Protein AF-A0A7C2XJV3-F1 (afdb_monomer_lite)

Radius of gyration: 21.5 Å; chains: 1; bounding box: 68×27×64 Å

Sequence (149 aa):
MNVFEYFSKIGGGFLGLVSGILIGIAAVSLYLIYQNGIPIYGFILPVVTSALGSFVIFLPKYARISGTISTFISGILIVLTGFLIFFFFSNRILEPLIAMEALASVILSIMTFFSIFFLFLSLGSRSVNHTEKQETRERKIEKPPMDRL

pLDDT: mean 79.48, std 17.13, range [41.69, 96.12]

Structure (mmCIF, N/CA/C/O backbone):
data_AF-A0A7C2XJV3-F1
#
_entry.id   AF-A0A7C2XJV3-F1
#
loop_
_atom_site.group_PDB
_atom_site.id
_atom_site.type_symbol
_atom_site.label_atom_id
_atom_site.label_alt_id
_atom_site.label_comp_id
_atom_site.label_asym_id
_atom_site.label_entity_id
_atom_site.label_seq_id
_atom_site.pdbx_PDB_ins_code
_atom_site.Cartn_x
_atom_site.Cartn_y
_atom_site.Cartn_z
_atom_site.occupancy
_atom_site.B_iso_or_equiv
_atom_site.auth_seq_id
_atom_site.auth_comp_id
_atom_site.auth_asym_id
_atom_site.auth_atom_id
_atom_site.pdbx_PDB_model_num
ATOM 1 N N . MET A 1 1 ? -11.144 17.083 16.459 1.00 43.09 1 MET A N 1
ATOM 2 C CA . MET A 1 1 ? -11.986 16.175 15.655 1.00 43.09 1 MET A CA 1
ATOM 3 C C . MET A 1 1 ? -11.101 15.027 15.205 1.00 43.09 1 MET A C 1
ATOM 5 O O . MET A 1 1 ? -10.162 15.263 14.450 1.00 43.09 1 MET A O 1
ATOM 9 N N . ASN A 1 2 ? -11.297 13.833 15.764 1.00 56.00 2 ASN A N 1
ATOM 10 C CA . ASN A 1 2 ? -10.467 12.671 15.437 1.00 56.00 2 ASN A CA 1
ATOM 11 C C . ASN A 1 2 ? -10.774 12.205 14.005 1.00 56.00 2 ASN A C 1
ATOM 13 O O . ASN A 1 2 ? -11.926 12.234 13.583 1.00 56.00 2 ASN A O 1
ATOM 17 N N . VAL A 1 3 ? -9.772 11.725 13.260 1.00 55.69 3 VAL A N 1
ATOM 18 C CA . VAL A 1 3 ? -9.955 11.181 11.893 1.00 55.69 3 VAL A CA 1
ATOM 19 C C . VAL A 1 3 ? -11.064 10.115 11.866 1.00 55.69 3 VAL A C 1
ATOM 21 O O . VAL A 1 3 ? -11.872 10.065 10.944 1.00 55.69 3 VAL A O 1
ATOM 24 N N . PHE A 1 4 ? -11.189 9.342 12.947 1.00 54.91 4 PHE A N 1
ATOM 25 C CA . PHE A 1 4 ? -12.283 8.394 13.153 1.00 54.91 4 PHE A CA 1
ATOM 26 C C . PHE A 1 4 ? -13.687 9.018 13.180 1.00 54.91 4 PHE A C 1
ATOM 28 O O . PHE A 1 4 ? -14.604 8.416 12.634 1.00 54.91 4 PHE A O 1
ATOM 35 N N . GLU A 1 5 ? -13.869 10.202 13.769 1.00 54.19 5 GLU A N 1
ATOM 36 C CA . GLU A 1 5 ? -15.171 10.891 13.843 1.00 54.19 5 GLU A CA 1
ATOM 37 C C . GLU A 1 5 ? -15.580 11.509 12.502 1.00 54.19 5 GLU A C 1
ATOM 39 O O . GLU A 1 5 ? -16.767 11.630 12.205 1.00 54.19 5 GLU A O 1
ATOM 44 N N . TYR A 1 6 ? -14.611 11.911 11.675 1.00 58.78 6 TYR A N 1
ATOM 45 C CA . TYR A 1 6 ? -14.901 12.413 10.332 1.00 58.78 6 TYR A CA 1
ATOM 46 C C . TYR A 1 6 ? -15.350 11.274 9.408 1.00 58.78 6 TYR A 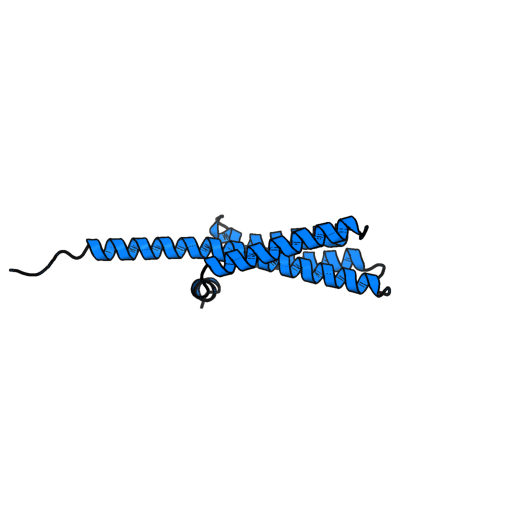C 1
ATOM 48 O O . TYR A 1 6 ? -16.353 11.389 8.705 1.00 58.78 6 TYR A O 1
ATOM 56 N N . PHE A 1 7 ? -14.653 10.137 9.463 1.00 54.47 7 PHE A N 1
ATOM 57 C CA . PHE A 1 7 ? -14.959 8.977 8.628 1.00 54.47 7 PHE A CA 1
ATOM 58 C C . PHE A 1 7 ? -16.131 8.126 9.143 1.00 54.47 7 PHE A C 1
ATOM 60 O O . PHE A 1 7 ? -16.774 7.453 8.337 1.00 54.47 7 PHE A O 1
ATOM 67 N N . SER A 1 8 ? -16.486 8.189 10.434 1.00 53.53 8 SER A N 1
ATOM 68 C CA . SER A 1 8 ? -17.712 7.546 10.938 1.00 53.53 8 SER A CA 1
ATOM 69 C C . SER A 1 8 ? -18.976 8.141 10.305 1.00 53.53 8 SER A C 1
ATOM 71 O O . SER A 1 8 ? -19.918 7.397 10.035 1.00 53.53 8 SER A O 1
ATOM 73 N N . LYS A 1 9 ? -18.968 9.442 9.969 1.00 58.06 9 LYS A N 1
ATOM 74 C CA . LYS A 1 9 ? -20.074 10.129 9.274 1.00 58.06 9 LYS A CA 1
ATOM 75 C C . LYS A 1 9 ? -20.267 9.678 7.824 1.00 58.06 9 LYS A C 1
ATOM 77 O O . LYS A 1 9 ? -21.385 9.718 7.327 1.00 58.06 9 LYS A O 1
ATOM 82 N N . ILE A 1 10 ? -19.198 9.238 7.157 1.00 64.56 10 ILE A N 1
ATOM 83 C CA . ILE A 1 10 ? -19.220 8.763 5.758 1.00 64.56 10 ILE A CA 1
ATOM 84 C C . ILE A 1 10 ? -19.816 7.342 5.662 1.00 64.56 10 ILE A C 1
ATOM 86 O O . ILE A 1 10 ? -20.248 6.906 4.597 1.00 64.56 10 ILE A O 1
ATOM 90 N N . GLY A 1 11 ? -19.914 6.637 6.794 1.00 67.44 11 GLY A N 1
ATOM 91 C CA . GLY A 1 11 ? -20.496 5.306 6.895 1.00 67.44 11 GLY A CA 1
ATOM 92 C C . GLY A 1 11 ? -19.483 4.212 6.560 1.00 67.44 11 GLY A C 1
ATOM 93 O O . GLY A 1 11 ? -18.953 4.130 5.451 1.00 67.44 11 GLY A O 1
ATOM 94 N N . GLY A 1 12 ? -19.251 3.303 7.512 1.00 75.69 12 GLY A N 1
ATOM 95 C CA . GLY A 1 12 ? -18.311 2.192 7.335 1.00 75.69 12 GLY A CA 1
ATOM 96 C C . GLY A 1 12 ? -18.598 1.315 6.107 1.00 75.69 12 GLY A C 1
ATOM 97 O O . GLY A 1 12 ? -17.668 0.764 5.527 1.00 75.69 12 GLY A O 1
ATOM 98 N N . GLY A 1 13 ? -19.855 1.220 5.653 1.00 77.25 13 GLY A N 1
ATOM 99 C CA . GLY A 1 13 ? -20.215 0.484 4.434 1.00 77.25 13 GLY A CA 1
ATOM 100 C C . GLY A 1 13 ? -19.604 1.073 3.157 1.00 77.25 13 GLY A C 1
ATOM 101 O O . GLY A 1 13 ? -19.055 0.326 2.351 1.00 77.25 13 GLY A O 1
ATOM 102 N N . PHE A 1 14 ? -19.626 2.401 3.004 1.00 84.44 14 PHE A N 1
ATOM 103 C CA . PHE A 1 14 ? -19.046 3.078 1.841 1.00 84.44 14 PHE A CA 1
ATOM 104 C C . PHE A 1 14 ? -17.520 2.946 1.821 1.00 84.44 14 PHE A C 1
ATOM 106 O O . PHE A 1 14 ? -16.944 2.583 0.799 1.00 84.44 14 PHE A O 1
ATOM 113 N N . LEU A 1 15 ? -16.865 3.139 2.971 1.00 87.44 15 LEU A N 1
ATOM 114 C CA . LEU A 1 15 ? -15.412 2.965 3.097 1.00 87.44 15 LEU A CA 1
ATOM 115 C C . LEU A 1 15 ? -14.965 1.533 2.780 1.00 87.44 15 LEU A C 1
ATOM 117 O O . LEU A 1 15 ? -13.942 1.341 2.126 1.00 87.44 15 LEU A O 1
ATOM 121 N N . GLY A 1 16 ? -15.751 0.533 3.193 1.00 88.06 16 GLY A N 1
ATOM 122 C CA . GLY A 1 16 ? -15.497 -0.869 2.858 1.00 88.06 16 GLY A CA 1
ATOM 123 C C . GLY A 1 16 ? -15.640 -1.153 1.360 1.00 88.06 16 GLY A C 1
ATOM 124 O O . GLY A 1 16 ? -14.809 -1.856 0.791 1.00 88.06 16 GLY A O 1
ATOM 125 N N . LEU A 1 17 ? -16.643 -0.561 0.703 1.00 90.94 17 LEU A N 1
ATOM 126 C CA . LEU A 1 17 ? -16.834 -0.681 -0.744 1.00 90.94 17 LEU A CA 1
ATOM 127 C C . LEU A 1 17 ? -15.683 -0.033 -1.524 1.00 90.94 17 LEU A C 1
ATOM 129 O O . LEU A 1 17 ? -15.110 -0.673 -2.403 1.00 90.94 17 LEU A O 1
ATOM 133 N N . VAL A 1 18 ? -15.298 1.199 -1.171 1.00 92.44 18 VAL A N 1
ATOM 134 C CA . VAL A 1 18 ? -14.165 1.897 -1.805 1.00 92.44 18 VAL A CA 1
ATOM 135 C C . VAL A 1 18 ? -12.871 1.109 -1.606 1.00 92.44 18 VAL A C 1
ATOM 137 O O . VAL A 1 18 ? -12.128 0.901 -2.561 1.00 92.44 18 VAL A O 1
ATOM 140 N N . SER A 1 19 ? -12.628 0.607 -0.392 1.00 93.75 19 SER A N 1
ATOM 141 C CA . SER A 1 19 ? -11.488 -0.265 -0.100 1.00 93.75 19 SER A CA 1
ATOM 142 C C . SER A 1 19 ? -11.460 -1.505 -1.000 1.00 93.75 19 SER A C 1
ATOM 144 O O . SER A 1 19 ? -10.443 -1.767 -1.643 1.00 93.75 19 SER A O 1
ATOM 146 N N . GLY A 1 20 ? -12.580 -2.228 -1.109 1.00 92.62 20 GLY A N 1
ATOM 147 C CA . GLY A 1 20 ? -12.682 -3.425 -1.945 1.00 92.62 20 GLY A CA 1
ATOM 148 C C . GLY A 1 20 ? -12.409 -3.147 -3.425 1.00 92.62 20 GLY A C 1
ATOM 149 O O . GLY A 1 20 ? -11.671 -3.898 -4.061 1.00 92.62 20 GLY A O 1
ATOM 150 N N . ILE A 1 21 ? -12.930 -2.035 -3.955 1.00 95.00 21 ILE A N 1
ATOM 151 C CA . ILE A 1 21 ? -12.661 -1.606 -5.336 1.00 95.00 21 ILE A CA 1
ATOM 152 C C . ILE A 1 21 ? -11.170 -1.315 -5.530 1.00 95.00 21 ILE A C 1
ATOM 154 O O . ILE A 1 21 ? -10.575 -1.796 -6.492 1.00 95.00 21 ILE A O 1
ATOM 158 N N . LEU A 1 22 ? -10.543 -0.574 -4.612 1.00 95.25 22 LEU A N 1
ATOM 159 C CA . LEU A 1 22 ? -9.119 -0.245 -4.705 1.00 95.25 22 LEU A CA 1
ATOM 160 C C . LEU A 1 22 ? -8.227 -1.495 -4.633 1.00 95.25 22 LEU A C 1
ATOM 162 O O . LEU A 1 22 ? -7.268 -1.592 -5.397 1.00 95.25 22 LEU A O 1
ATOM 166 N N . ILE A 1 23 ? -8.553 -2.461 -3.765 1.00 93.69 23 ILE A N 1
ATOM 167 C CA . ILE A 1 23 ? -7.852 -3.756 -3.698 1.00 93.69 23 ILE A CA 1
ATOM 168 C C . ILE A 1 23 ? -8.008 -4.514 -5.022 1.00 93.69 23 ILE A C 1
ATOM 170 O O . ILE A 1 23 ? -7.023 -5.026 -5.551 1.00 93.69 23 ILE A O 1
ATOM 174 N N . GLY A 1 24 ? -9.222 -4.548 -5.583 1.00 94.25 24 GLY A N 1
ATOM 175 C CA . GLY A 1 24 ? -9.487 -5.175 -6.878 1.00 94.25 24 GLY A CA 1
ATOM 176 C C . GLY A 1 24 ? -8.668 -4.551 -8.009 1.00 94.25 24 GLY A C 1
ATOM 177 O O . GLY A 1 24 ? -8.020 -5.273 -8.765 1.00 94.25 24 GLY A O 1
ATOM 178 N N . ILE A 1 25 ? -8.622 -3.217 -8.086 1.00 94.56 25 ILE A N 1
ATOM 179 C CA . ILE A 1 25 ? -7.825 -2.506 -9.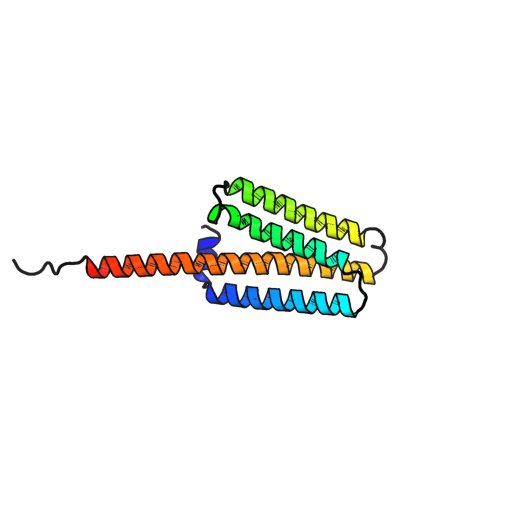097 1.00 94.56 25 ILE A CA 1
ATOM 180 C C . ILE A 1 25 ? -6.333 -2.801 -8.917 1.00 94.56 25 ILE A C 1
ATOM 182 O O . ILE A 1 25 ? -5.656 -3.099 -9.900 1.00 94.56 25 ILE A O 1
ATOM 186 N N . ALA A 1 26 ? -5.814 -2.771 -7.686 1.00 93.12 26 ALA A N 1
ATOM 187 C CA . ALA A 1 26 ? -4.412 -3.083 -7.413 1.00 93.12 26 ALA A CA 1
ATOM 188 C C . ALA A 1 26 ? -4.048 -4.519 -7.837 1.00 93.12 26 ALA A C 1
ATOM 190 O O . ALA A 1 26 ? -3.032 -4.723 -8.502 1.00 93.12 26 ALA A O 1
ATOM 191 N N . ALA A 1 27 ? -4.901 -5.501 -7.526 1.00 92.81 27 ALA A N 1
ATOM 192 C CA . ALA A 1 27 ? -4.692 -6.899 -7.901 1.00 92.81 27 ALA A CA 1
ATOM 193 C C . ALA A 1 27 ? -4.701 -7.104 -9.425 1.00 92.81 27 ALA A C 1
ATOM 195 O O . ALA A 1 27 ? -3.793 -7.738 -9.965 1.00 92.81 27 ALA A O 1
ATOM 196 N N . VAL A 1 28 ? -5.683 -6.528 -10.129 1.00 94.62 28 VAL A N 1
ATOM 197 C CA . VAL A 1 28 ? -5.758 -6.595 -11.600 1.00 94.62 28 VAL A CA 1
ATOM 198 C C . VAL A 1 28 ? -4.557 -5.895 -12.239 1.00 94.62 28 VAL A C 1
ATOM 200 O O . VAL A 1 28 ? -3.975 -6.415 -13.187 1.00 94.62 28 VAL A O 1
ATOM 203 N N . SER A 1 29 ? -4.131 -4.755 -11.695 1.00 92.94 29 SER A N 1
ATOM 204 C CA . SER A 1 29 ? -2.976 -4.011 -12.210 1.00 92.94 29 SER A CA 1
ATOM 205 C C . SER A 1 29 ? -1.680 -4.809 -12.064 1.00 92.94 29 SER A C 1
ATOM 207 O O . SER A 1 29 ? -0.920 -4.916 -13.022 1.00 92.94 29 SER A O 1
ATOM 209 N N . LEU A 1 30 ? -1.447 -5.434 -10.903 1.00 92.12 30 LEU A N 1
ATOM 210 C CA . LEU A 1 30 ? -0.295 -6.319 -10.692 1.00 92.12 30 LEU A CA 1
ATOM 211 C C . LEU A 1 30 ? -0.309 -7.522 -11.641 1.00 92.12 30 LEU A C 1
ATOM 213 O O . LEU A 1 30 ? 0.739 -7.897 -12.165 1.00 92.12 30 LEU A O 1
ATOM 217 N N . TYR A 1 31 ? -1.485 -8.100 -11.898 1.00 92.75 31 TYR A N 1
ATOM 218 C CA . TYR A 1 31 ? -1.633 -9.185 -12.866 1.00 92.75 31 TYR A CA 1
ATOM 219 C C . TYR A 1 31 ? -1.265 -8.742 -14.290 1.00 92.75 31 TYR A C 1
ATOM 221 O O . TYR A 1 31 ? -0.516 -9.439 -14.974 1.00 92.75 31 TYR A O 1
ATOM 229 N N . LEU A 1 32 ? -1.719 -7.562 -14.723 1.00 91.81 32 LEU A N 1
ATOM 230 C CA . LEU A 1 32 ? -1.367 -7.013 -16.036 1.00 91.81 32 LEU A CA 1
ATOM 231 C C . LEU A 1 32 ? 0.131 -6.697 -16.145 1.00 91.81 32 LEU A C 1
ATOM 233 O O . LEU A 1 32 ? 0.738 -6.981 -17.174 1.00 91.81 32 LEU A O 1
ATOM 237 N N . ILE A 1 33 ? 0.745 -6.151 -15.094 1.00 89.94 33 ILE A N 1
ATOM 238 C CA . ILE A 1 33 ? 2.196 -5.896 -15.038 1.00 89.94 33 ILE A CA 1
ATOM 239 C C . ILE A 1 33 ? 2.969 -7.207 -15.215 1.00 89.94 33 ILE A C 1
ATOM 241 O O . ILE A 1 33 ? 3.884 -7.276 -16.036 1.00 89.94 33 ILE A O 1
ATOM 245 N N . TYR A 1 34 ? 2.556 -8.260 -14.502 1.00 89.19 34 TYR A N 1
ATOM 246 C CA . TYR A 1 34 ? 3.143 -9.593 -14.630 1.00 89.19 34 TYR A CA 1
ATOM 247 C C . TYR A 1 34 ? 3.016 -10.147 -16.055 1.00 89.19 34 TYR A C 1
ATOM 249 O O . TYR A 1 34 ? 3.998 -10.614 -16.629 1.00 89.19 34 TYR A O 1
ATOM 257 N N . GLN A 1 35 ? 1.818 -10.066 -16.641 1.00 91.88 35 GLN A N 1
ATOM 258 C CA . GLN A 1 35 ? 1.542 -10.599 -17.976 1.00 91.88 35 GLN A CA 1
ATOM 259 C C . GLN A 1 35 ? 2.347 -9.884 -19.074 1.00 91.88 35 GLN A C 1
ATOM 261 O O . GLN A 1 35 ? 2.769 -10.523 -20.034 1.00 91.88 35 GLN A O 1
ATOM 266 N N . ASN A 1 36 ? 2.583 -8.577 -18.931 1.00 87.56 36 ASN A N 1
ATOM 267 C CA . ASN A 1 36 ? 3.326 -7.772 -19.907 1.00 87.56 36 ASN A CA 1
ATOM 268 C C . ASN A 1 36 ? 4.857 -7.866 -19.753 1.00 87.56 36 ASN A C 1
ATOM 270 O O . ASN A 1 36 ? 5.583 -7.142 -20.430 1.00 87.56 36 ASN A O 1
ATOM 274 N N . GLY A 1 37 ? 5.367 -8.736 -18.872 1.00 80.75 37 GLY A N 1
ATO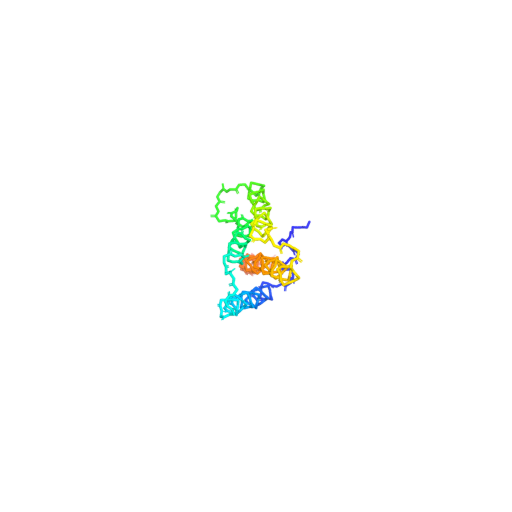M 275 C CA . GLY A 1 37 ? 6.809 -8.936 -18.685 1.00 80.75 37 GLY A CA 1
ATOM 276 C C . GLY A 1 37 ? 7.528 -7.760 -18.014 1.00 80.75 37 GLY A C 1
ATOM 277 O O . GLY A 1 37 ? 8.757 -7.700 -18.041 1.00 80.75 37 GLY A O 1
ATOM 278 N N . ILE A 1 38 ? 6.781 -6.837 -17.401 1.00 83.81 38 ILE A N 1
ATOM 279 C CA . ILE A 1 38 ? 7.346 -5.710 -16.656 1.00 83.81 38 ILE A CA 1
ATOM 280 C C . ILE A 1 38 ? 7.935 -6.248 -15.335 1.00 83.81 38 ILE A C 1
ATOM 282 O O . ILE A 1 38 ? 7.300 -7.085 -14.682 1.00 83.81 38 ILE A O 1
ATOM 286 N N . PRO A 1 39 ? 9.126 -5.794 -14.892 1.00 82.81 39 PRO A N 1
ATOM 287 C CA . PRO A 1 39 ? 9.761 -6.271 -13.663 1.00 82.81 39 PRO A CA 1
ATOM 288 C C . PRO A 1 39 ? 8.889 -6.073 -12.410 1.00 82.81 39 PRO A C 1
ATOM 290 O O . PRO A 1 39 ? 8.871 -5.013 -11.786 1.00 82.81 39 PRO A O 1
ATOM 293 N N . ILE A 1 40 ? 8.198 -7.135 -11.987 1.00 85.38 40 ILE A N 1
ATOM 294 C CA . ILE A 1 40 ? 7.172 -7.067 -10.933 1.00 85.38 40 ILE A CA 1
ATOM 295 C C . ILE A 1 40 ? 7.713 -6.645 -9.557 1.00 85.38 40 ILE A C 1
ATOM 297 O O . ILE A 1 40 ? 6.984 -6.083 -8.740 1.00 85.38 40 ILE A O 1
ATOM 301 N N . TYR A 1 41 ? 9.004 -6.870 -9.296 1.00 83.06 41 TYR A N 1
ATOM 302 C CA . TYR A 1 41 ? 9.655 -6.504 -8.035 1.00 83.06 41 TYR A CA 1
ATOM 303 C C . TYR A 1 41 ? 9.640 -4.992 -7.770 1.00 83.06 41 TYR A C 1
ATOM 305 O O . TYR A 1 41 ? 9.507 -4.592 -6.613 1.00 83.06 41 TYR A O 1
ATOM 313 N N . GLY A 1 42 ? 9.670 -4.165 -8.826 1.00 85.12 42 GLY A N 1
ATOM 314 C CA . GLY A 1 42 ? 9.531 -2.706 -8.727 1.00 85.12 42 GLY A CA 1
ATOM 315 C C . GLY A 1 42 ? 8.134 -2.235 -8.302 1.00 85.12 42 GLY A C 1
ATOM 316 O O . GLY A 1 42 ? 7.946 -1.054 -8.018 1.00 85.12 42 GLY A O 1
ATOM 317 N N . PHE A 1 43 ? 7.161 -3.150 -8.225 1.00 90.50 43 PHE A N 1
ATOM 318 C CA . PHE A 1 43 ? 5.773 -2.879 -7.845 1.00 90.50 43 PHE A CA 1
ATOM 319 C C . PHE A 1 43 ? 5.381 -3.610 -6.562 1.00 90.50 43 PHE A C 1
ATOM 321 O O . PHE A 1 43 ? 4.840 -2.994 -5.649 1.00 90.50 43 PHE A O 1
ATOM 328 N N . ILE A 1 44 ? 5.691 -4.906 -6.448 1.00 91.50 44 ILE A N 1
ATOM 329 C CA . ILE A 1 44 ? 5.299 -5.718 -5.288 1.00 91.50 44 ILE A CA 1
ATOM 330 C C . ILE A 1 44 ? 5.910 -5.186 -3.994 1.00 91.50 44 ILE A C 1
ATOM 332 O O . ILE A 1 44 ? 5.188 -5.053 -3.007 1.00 91.50 44 ILE A O 1
ATOM 336 N N . LEU A 1 45 ? 7.213 -4.882 -3.976 1.00 92.25 45 LEU A N 1
ATOM 337 C CA . LEU A 1 45 ? 7.862 -4.422 -2.747 1.00 92.25 45 LEU A CA 1
ATOM 338 C C . LEU A 1 45 ? 7.241 -3.106 -2.249 1.00 92.25 45 LEU A C 1
ATOM 340 O O . LEU A 1 45 ? 6.791 -3.094 -1.103 1.00 92.25 45 LEU A O 1
ATOM 344 N N . PRO A 1 46 ? 7.128 -2.052 -3.084 1.00 93.88 46 PRO A N 1
ATOM 345 C CA . PRO A 1 46 ? 6.446 -0.817 -2.700 1.00 93.88 46 PRO A CA 1
ATOM 346 C C . PRO A 1 46 ? 4.995 -1.018 -2.244 1.00 93.88 46 PRO A C 1
ATOM 348 O O . PRO A 1 46 ? 4.580 -0.461 -1.229 1.00 93.88 46 PRO A O 1
ATOM 351 N N . VAL A 1 47 ? 4.230 -1.862 -2.941 1.00 94.75 47 VAL A N 1
ATOM 352 C CA . VAL A 1 47 ? 2.836 -2.177 -2.587 1.00 94.75 47 VAL A CA 1
ATOM 353 C C . VAL A 1 47 ? 2.746 -2.816 -1.201 1.00 94.75 47 VAL A C 1
ATOM 355 O O . VAL A 1 47 ? 1.944 -2.383 -0.371 1.00 94.75 47 VAL A O 1
ATOM 358 N N . VAL A 1 48 ? 3.586 -3.814 -0.919 1.00 94.56 48 VAL A N 1
ATOM 359 C CA . VAL A 1 48 ? 3.588 -4.525 0.366 1.00 94.56 48 VAL A CA 1
ATOM 360 C C . VAL A 1 48 ? 4.044 -3.608 1.498 1.00 94.56 48 VAL A C 1
ATOM 362 O O . VAL A 1 48 ? 3.392 -3.568 2.544 1.00 94.56 48 VAL A O 1
ATOM 365 N N . THR A 1 49 ? 5.114 -2.829 1.310 1.00 95.62 49 THR A N 1
ATOM 366 C CA . THR A 1 49 ? 5.569 -1.888 2.345 1.00 95.62 49 THR A CA 1
ATOM 367 C C . THR A 1 49 ? 4.540 -0.800 2.619 1.00 95.62 49 THR A C 1
ATOM 369 O O . THR A 1 49 ? 4.344 -0.429 3.776 1.00 95.62 49 THR A O 1
ATOM 372 N N . SER A 1 50 ? 3.822 -0.344 1.592 1.00 95.75 50 SER A N 1
ATOM 373 C CA . SER A 1 50 ? 2.746 0.633 1.745 1.00 95.75 50 SER A CA 1
ATOM 374 C C . SER A 1 50 ? 1.535 0.056 2.489 1.00 95.75 50 SER A C 1
ATOM 376 O O . SER A 1 50 ? 1.005 0.687 3.409 1.00 95.75 50 SER A O 1
ATOM 378 N N . ALA A 1 51 ? 1.144 -1.183 2.173 1.00 94.62 51 ALA A N 1
ATOM 379 C CA . ALA A 1 51 ? 0.094 -1.906 2.894 1.00 94.62 51 ALA A CA 1
ATOM 380 C C . ALA A 1 51 ? 0.437 -2.075 4.383 1.00 94.62 51 ALA A C 1
ATOM 382 O O . ALA A 1 51 ? -0.400 -1.809 5.249 1.00 94.62 51 ALA A O 1
ATOM 383 N N . LEU A 1 52 ? 1.682 -2.457 4.687 1.00 95.12 52 LEU A N 1
ATOM 384 C CA . LEU A 1 52 ? 2.181 -2.556 6.060 1.00 95.12 52 LEU A CA 1
ATOM 385 C C . LEU A 1 52 ? 2.187 -1.191 6.753 1.00 95.12 52 LEU A C 1
ATOM 387 O O . LEU A 1 52 ? 1.739 -1.087 7.893 1.00 95.12 52 LEU A O 1
ATOM 391 N N . GLY A 1 53 ? 2.631 -0.140 6.060 1.00 93.50 53 GLY A N 1
ATOM 392 C CA . GLY A 1 53 ? 2.606 1.231 6.568 1.00 93.50 53 GLY A CA 1
ATOM 393 C C . GLY A 1 53 ? 1.203 1.664 6.986 1.00 93.50 53 GLY A C 1
ATOM 394 O O . GLY A 1 53 ? 1.033 2.260 8.048 1.00 93.50 53 GLY A O 1
ATOM 395 N N . SER A 1 54 ? 0.189 1.297 6.207 1.00 93.06 54 SER A N 1
ATOM 396 C CA . SER A 1 54 ? -1.215 1.549 6.534 1.00 93.06 54 SER A CA 1
ATOM 397 C C . SER A 1 54 ? -1.709 0.703 7.712 1.00 93.06 54 SER A C 1
ATOM 399 O O . SER A 1 54 ? -2.284 1.235 8.662 1.00 93.06 54 SER A O 1
ATOM 401 N N . PHE A 1 55 ? -1.424 -0.603 7.709 1.00 91.75 55 PHE A N 1
ATOM 402 C CA . PHE A 1 55 ? -1.794 -1.519 8.793 1.00 91.75 55 PHE A CA 1
ATOM 403 C C . PHE A 1 55 ? -1.235 -1.074 10.149 1.00 91.75 55 PHE A C 1
ATOM 405 O O . PHE A 1 55 ? -1.944 -1.079 11.159 1.00 91.75 55 PHE A O 1
ATOM 412 N N . VAL A 1 56 ? 0.028 -0.643 10.165 1.00 92.94 56 VAL A N 1
ATOM 413 C CA . VAL A 1 56 ? 0.737 -0.252 11.383 1.00 92.94 56 VAL A CA 1
ATOM 414 C C . VAL A 1 56 ? 0.021 0.880 12.117 1.00 92.94 56 VAL A C 1
ATOM 416 O O . VAL A 1 56 ? 0.019 0.861 13.345 1.00 92.94 56 VAL A O 1
ATOM 419 N N . ILE A 1 57 ? -0.657 1.797 11.415 1.00 89.88 57 ILE A N 1
ATOM 420 C CA . ILE A 1 57 ? -1.446 2.891 12.020 1.00 89.88 57 ILE A CA 1
ATOM 421 C C . ILE A 1 57 ? -2.546 2.357 12.950 1.00 89.88 57 ILE A C 1
ATOM 423 O O . ILE A 1 57 ? -2.915 3.008 13.928 1.00 89.88 57 ILE A O 1
ATOM 427 N N . PHE A 1 58 ? -3.070 1.162 12.676 1.00 86.88 58 PHE A N 1
ATOM 428 C CA . PHE A 1 58 ? -4.157 0.565 13.451 1.00 86.88 58 PHE A CA 1
ATOM 429 C C . PHE A 1 58 ? -3.676 -0.420 14.521 1.00 86.88 58 PHE A C 1
ATOM 431 O O . PHE A 1 58 ? -4.492 -0.841 15.340 1.00 86.88 58 PHE A O 1
ATOM 438 N N . LEU A 1 59 ? -2.374 -0.731 14.599 1.00 85.06 59 LEU A N 1
ATOM 439 C CA . LEU A 1 59 ? -1.802 -1.568 15.666 1.00 85.06 59 LEU A CA 1
ATOM 440 C C . LEU A 1 59 ? -2.221 -1.159 17.090 1.00 85.06 59 LEU A C 1
ATOM 442 O O . LEU A 1 59 ? -2.539 -2.065 17.854 1.00 85.06 59 LEU A O 1
ATOM 446 N N . PRO A 1 60 ? -2.303 0.134 17.471 1.00 84.06 60 PRO A N 1
ATOM 447 C CA . PRO A 1 60 ? -2.725 0.546 18.815 1.00 84.06 60 PRO A CA 1
ATOM 448 C C . PRO A 1 60 ? -4.126 0.062 19.206 1.00 84.06 60 PRO A C 1
ATOM 450 O O . PRO A 1 60 ? -4.454 0.008 20.387 1.00 84.06 60 PRO A O 1
ATOM 453 N N . LYS A 1 61 ? -4.974 -0.281 18.227 1.00 77.44 61 LYS A N 1
ATOM 454 C CA . LYS A 1 61 ? -6.307 -0.846 18.481 1.00 77.44 61 LYS A CA 1
ATOM 455 C C . LYS A 1 61 ? -6.281 -2.334 18.810 1.00 77.44 61 LYS A C 1
ATOM 457 O O . LYS A 1 61 ? -7.218 -2.824 19.430 1.00 77.44 61 LYS A O 1
ATOM 462 N N . TYR A 1 62 ? -5.253 -3.043 18.357 1.00 76.88 62 TYR A N 1
ATOM 463 C CA . TYR A 1 62 ? -5.153 -4.502 18.439 1.00 76.88 62 TYR A CA 1
ATOM 464 C C . TYR A 1 62 ? -4.033 -4.968 19.379 1.00 76.88 62 TYR A C 1
ATOM 466 O O . TYR A 1 62 ? -4.044 -6.107 19.836 1.00 76.88 62 TYR A O 1
ATOM 474 N N . ALA A 1 63 ? -3.079 -4.092 19.692 1.00 78.56 63 ALA A N 1
ATOM 475 C CA . ALA A 1 63 ? -1.933 -4.345 20.551 1.00 78.56 63 ALA A CA 1
ATOM 476 C C . ALA A 1 63 ? -1.736 -3.185 21.540 1.00 78.56 63 ALA A C 1
ATOM 478 O O . ALA A 1 63 ? -2.134 -2.052 21.276 1.00 78.56 63 ALA A O 1
ATOM 479 N N . ARG A 1 64 ? -1.065 -3.443 22.671 1.00 80.94 64 ARG A N 1
ATOM 480 C CA . ARG A 1 64 ? -0.713 -2.423 23.684 1.00 80.94 64 ARG A CA 1
ATOM 481 C C . ARG A 1 64 ? 0.470 -1.551 23.236 1.00 80.94 64 ARG A C 1
ATOM 483 O O . ARG A 1 64 ? 1.462 -1.426 23.946 1.00 80.94 64 AR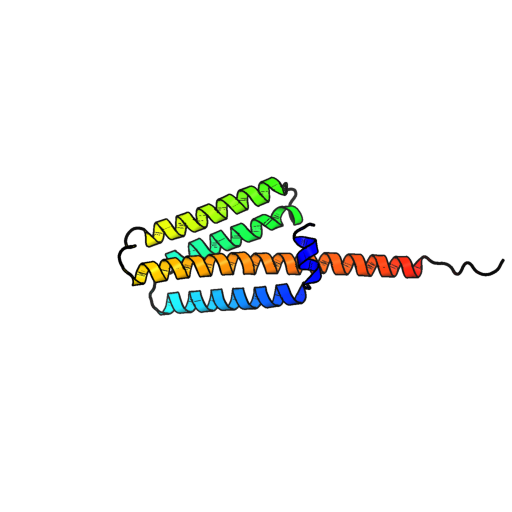G A O 1
ATOM 490 N N . ILE A 1 65 ? 0.387 -0.991 22.034 1.00 82.62 65 ILE A N 1
ATOM 491 C CA . ILE A 1 65 ? 1.401 -0.104 21.456 1.00 82.62 65 ILE A CA 1
ATOM 492 C C . ILE A 1 65 ? 0.867 1.327 21.515 1.00 82.62 65 ILE A C 1
ATOM 494 O O . ILE A 1 65 ? -0.302 1.572 21.222 1.00 82.62 65 ILE A O 1
ATOM 498 N N . SER A 1 66 ? 1.719 2.284 21.887 1.00 86.56 66 SER A N 1
ATOM 499 C CA . SER A 1 66 ? 1.348 3.702 21.884 1.00 86.56 66 SER A CA 1
ATOM 500 C C . SER A 1 66 ? 0.992 4.180 20.472 1.00 86.56 66 SER A C 1
ATOM 502 O O . SER A 1 66 ? 1.705 3.880 19.509 1.00 86.56 66 SER A O 1
ATOM 504 N N . GLY A 1 67 ? -0.076 4.978 20.360 1.00 83.81 67 GLY A N 1
ATOM 505 C CA . GLY A 1 67 ? -0.521 5.574 19.097 1.00 83.81 67 GLY A CA 1
ATOM 506 C C . GLY A 1 67 ? 0.583 6.335 18.367 1.00 83.81 67 GLY A C 1
ATOM 507 O O . GLY A 1 67 ? 0.748 6.171 17.163 1.00 83.81 67 GLY A O 1
ATOM 508 N N . THR A 1 68 ? 1.398 7.084 19.111 1.00 87.69 68 THR A N 1
ATOM 509 C CA . THR A 1 68 ? 2.517 7.868 18.568 1.00 87.69 68 THR A CA 1
ATOM 510 C C . THR A 1 68 ? 3.621 6.993 17.974 1.00 87.69 68 THR A C 1
ATOM 512 O O . THR A 1 68 ? 4.201 7.335 16.949 1.00 87.69 68 THR A O 1
ATOM 515 N N . ILE A 1 69 ? 3.918 5.847 18.597 1.00 88.25 69 ILE A N 1
ATOM 516 C CA . ILE A 1 69 ? 4.948 4.918 18.103 1.00 88.25 69 ILE A CA 1
ATOM 517 C C . ILE A 1 69 ? 4.475 4.272 16.799 1.00 88.25 69 ILE A C 1
ATOM 519 O O . ILE A 1 69 ? 5.226 4.178 15.833 1.00 88.25 69 ILE A O 1
ATOM 523 N N . SER A 1 70 ? 3.208 3.865 16.759 1.00 88.88 70 SER A N 1
ATOM 524 C CA . SER A 1 70 ? 2.582 3.295 15.569 1.00 88.88 70 SER A CA 1
ATOM 525 C C . SER A 1 70 ? 2.586 4.276 14.388 1.00 88.88 70 SER A C 1
ATOM 527 O O . SER A 1 70 ? 3.044 3.919 13.302 1.00 88.88 70 SER A O 1
ATOM 529 N N . THR A 1 71 ? 2.166 5.529 14.582 1.00 89.81 71 THR A N 1
ATOM 530 C CA . THR A 1 71 ? 2.188 6.529 13.501 1.00 89.81 71 THR A CA 1
ATOM 531 C C . THR A 1 71 ? 3.606 6.863 13.046 1.00 89.81 71 THR A C 1
ATOM 533 O O . THR A 1 71 ? 3.832 7.023 11.848 1.00 89.81 71 THR A O 1
ATOM 536 N N . PHE A 1 72 ? 4.577 6.893 13.963 1.00 92.06 72 PHE A N 1
ATOM 537 C CA . PHE A 1 72 ? 5.986 7.078 13.619 1.00 92.06 72 PHE A CA 1
ATOM 538 C C . PHE A 1 72 ? 6.533 5.936 12.745 1.00 92.06 72 PHE A C 1
ATOM 540 O O . PHE A 1 72 ? 7.118 6.197 11.694 1.00 92.06 72 PHE A O 1
ATOM 547 N N . ILE A 1 73 ? 6.291 4.673 13.120 1.00 92.88 73 ILE A N 1
ATOM 548 C CA . ILE A 1 73 ? 6.721 3.504 12.329 1.00 92.88 73 ILE A CA 1
ATOM 549 C C . ILE A 1 73 ? 6.028 3.486 10.960 1.00 92.88 73 ILE A C 1
ATOM 551 O O . ILE A 1 73 ? 6.669 3.195 9.951 1.00 92.88 73 ILE A O 1
ATOM 555 N N . SER A 1 74 ? 4.742 3.841 10.898 1.00 92.56 74 SER A N 1
ATOM 556 C CA . SER A 1 74 ? 4.033 4.003 9.623 1.00 92.56 74 SER A CA 1
ATOM 557 C C . SER A 1 74 ? 4.705 5.054 8.732 1.00 92.56 74 SER A C 1
ATOM 559 O O . SER A 1 74 ? 4.955 4.786 7.557 1.00 92.56 74 SER A O 1
ATOM 561 N N . GLY A 1 75 ? 5.096 6.202 9.297 1.00 91.88 75 GLY A N 1
ATOM 562 C CA . GLY A 1 75 ? 5.865 7.227 8.587 1.00 91.88 75 GLY A CA 1
ATOM 563 C C . GLY A 1 75 ? 7.180 6.693 8.012 1.00 91.88 75 GLY A C 1
ATOM 564 O O . GLY A 1 75 ? 7.470 6.922 6.838 1.00 91.88 75 GLY A O 1
ATOM 565 N N . ILE A 1 76 ? 7.935 5.911 8.792 1.00 95.81 76 ILE A N 1
ATOM 566 C CA . ILE A 1 76 ? 9.162 5.248 8.317 1.00 95.81 76 ILE A CA 1
ATOM 567 C C . ILE A 1 76 ? 8.863 4.320 7.132 1.00 95.81 76 ILE A C 1
ATOM 569 O O . ILE A 1 76 ? 9.584 4.350 6.137 1.00 95.81 76 ILE A O 1
ATOM 573 N N . LEU A 1 77 ? 7.794 3.523 7.200 1.00 95.94 77 LEU A N 1
ATOM 574 C CA . LEU A 1 77 ? 7.411 2.605 6.121 1.00 95.94 77 LEU A CA 1
ATOM 575 C C . LEU A 1 77 ? 6.984 3.338 4.840 1.00 95.94 77 LEU A C 1
ATOM 577 O O . LEU A 1 77 ? 7.267 2.860 3.739 1.00 95.94 77 LEU A O 1
ATOM 581 N N . ILE A 1 78 ? 6.356 4.510 4.957 1.00 92.88 78 ILE A N 1
ATOM 582 C CA . ILE A 1 78 ? 6.020 5.361 3.805 1.00 92.88 78 ILE A CA 1
ATOM 583 C C . ILE A 1 78 ? 7.297 5.894 3.146 1.00 92.88 78 ILE A C 1
ATOM 585 O O . ILE A 1 78 ? 7.446 5.793 1.92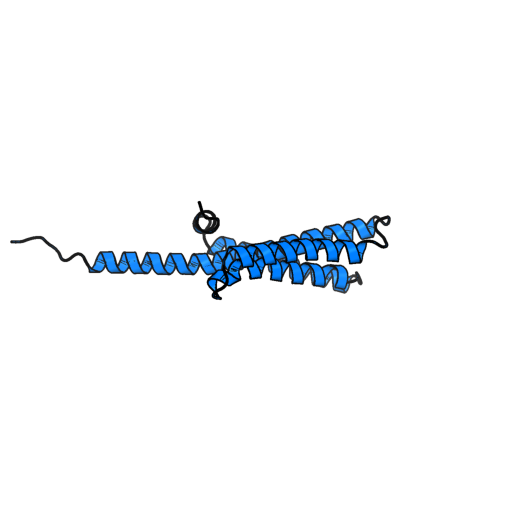7 1.00 92.88 78 ILE A O 1
ATOM 589 N N . VAL A 1 79 ? 8.249 6.400 3.937 1.00 95.31 79 VAL A N 1
ATOM 590 C CA . VAL A 1 79 ? 9.547 6.862 3.416 1.00 95.31 79 VAL A CA 1
ATOM 591 C C . VAL A 1 79 ? 10.311 5.708 2.763 1.00 95.31 79 VAL A C 1
ATOM 593 O O . VAL A 1 79 ? 10.829 5.863 1.658 1.00 95.31 79 VAL A O 1
ATOM 596 N N . LEU A 1 80 ? 10.317 4.528 3.390 1.00 95.69 80 LEU A N 1
ATOM 597 C CA . LEU A 1 80 ? 10.929 3.322 2.836 1.00 95.69 80 LEU A CA 1
ATOM 598 C C . LEU A 1 80 ? 10.276 2.907 1.512 1.00 95.69 80 LEU A C 1
ATOM 600 O O . LEU A 1 80 ? 10.980 2.524 0.585 1.00 95.69 80 LEU A O 1
ATOM 604 N N . THR A 1 81 ? 8.954 3.030 1.391 1.00 94.81 81 THR A N 1
ATOM 605 C CA . THR A 1 81 ? 8.233 2.766 0.136 1.00 94.81 81 THR A CA 1
ATOM 606 C C . THR A 1 81 ? 8.733 3.686 -0.981 1.00 94.81 81 THR A C 1
ATOM 608 O O . THR A 1 81 ? 9.067 3.208 -2.063 1.00 94.81 81 THR A O 1
ATOM 611 N N . GLY A 1 82 ? 8.862 4.989 -0.711 1.00 91.50 82 GLY A N 1
ATOM 612 C CA . GLY A 1 82 ? 9.429 5.943 -1.670 1.00 91.50 82 GLY A CA 1
ATOM 613 C C . GLY A 1 82 ? 10.881 5.620 -2.037 1.00 91.50 82 GLY A C 1
ATOM 614 O O . GLY A 1 82 ? 11.245 5.663 -3.211 1.00 91.50 82 GLY A O 1
ATOM 615 N N . PHE A 1 83 ? 11.691 5.225 -1.052 1.00 93.00 83 PHE A N 1
ATOM 616 C CA . PHE A 1 83 ? 13.071 4.800 -1.280 1.00 93.00 83 PHE A CA 1
ATOM 617 C C . PHE A 1 83 ? 13.161 3.535 -2.143 1.00 93.00 83 PHE A C 1
ATOM 619 O O . PHE A 1 83 ? 14.007 3.470 -3.027 1.00 93.00 83 PHE A O 1
ATOM 626 N N . LEU A 1 84 ? 12.277 2.553 -1.942 1.00 91.75 84 LEU A N 1
ATOM 627 C CA . LEU A 1 84 ? 12.224 1.338 -2.759 1.00 91.75 84 LEU A CA 1
ATOM 628 C C . LEU A 1 84 ? 11.885 1.660 -4.214 1.00 91.75 84 LEU A C 1
ATOM 630 O O . LEU A 1 84 ? 12.569 1.179 -5.113 1.00 91.75 84 LEU A O 1
ATOM 634 N N . ILE A 1 85 ? 10.882 2.509 -4.448 1.00 91.44 85 ILE A N 1
ATOM 635 C CA . ILE A 1 85 ? 10.538 2.970 -5.801 1.00 91.44 85 ILE A CA 1
ATOM 636 C C . ILE A 1 85 ? 11.754 3.657 -6.427 1.00 91.44 85 ILE A C 1
ATOM 638 O O . ILE A 1 85 ? 12.176 3.292 -7.523 1.00 91.44 85 ILE A O 1
ATOM 642 N N . PHE A 1 86 ? 12.372 4.599 -5.712 1.00 88.88 86 PHE A N 1
ATOM 643 C CA . PHE A 1 86 ? 13.571 5.270 -6.202 1.00 88.88 86 PHE A CA 1
ATOM 644 C C . PHE A 1 86 ? 14.687 4.272 -6.532 1.00 88.88 86 PHE A C 1
ATOM 646 O O . PHE A 1 86 ? 15.251 4.344 -7.614 1.00 88.88 86 PHE A O 1
ATOM 653 N N . PHE A 1 87 ? 14.971 3.310 -5.655 1.00 87.88 87 PHE A N 1
ATOM 654 C CA . PHE A 1 87 ? 16.023 2.315 -5.852 1.00 87.88 87 PHE A CA 1
ATOM 655 C C . PHE A 1 87 ? 15.786 1.434 -7.089 1.00 87.88 87 PHE A C 1
ATOM 657 O O . PHE A 1 87 ? 16.707 1.233 -7.879 1.00 87.88 87 PHE A O 1
ATOM 664 N N . PHE A 1 88 ? 14.561 0.940 -7.297 1.00 86.00 88 PHE A N 1
ATOM 665 C CA . PHE A 1 88 ? 14.255 0.062 -8.432 1.00 86.00 88 PHE A CA 1
ATOM 666 C C . PHE A 1 88 ? 14.277 0.786 -9.781 1.00 86.00 88 PHE A C 1
ATOM 668 O O . PHE A 1 88 ? 14.671 0.187 -10.782 1.00 86.00 88 PHE A O 1
ATOM 675 N N . PHE A 1 89 ? 13.897 2.064 -9.815 1.00 83.75 89 PHE A N 1
ATOM 676 C CA . PHE A 1 89 ? 13.802 2.829 -11.061 1.00 83.75 89 PHE A CA 1
ATOM 677 C C . PHE A 1 89 ? 14.990 3.788 -11.289 1.00 83.75 89 PHE A C 1
ATOM 679 O O . PHE A 1 89 ? 15.161 4.296 -12.395 1.00 83.75 89 PHE A O 1
ATOM 686 N N . SER A 1 90 ? 15.866 3.977 -10.293 1.00 77.56 90 SER A N 1
ATOM 687 C CA . SER A 1 90 ? 17.000 4.921 -10.285 1.00 77.56 90 SER A CA 1
ATOM 688 C C . SER A 1 90 ? 17.940 4.774 -11.480 1.00 77.56 90 SER A C 1
ATOM 690 O O . SER A 1 90 ? 18.341 5.775 -12.072 1.00 77.56 90 SER A O 1
ATOM 692 N N . ASN A 1 91 ? 18.280 3.540 -11.852 1.00 65.56 91 ASN A N 1
ATOM 693 C CA . ASN A 1 91 ? 19.317 3.278 -12.851 1.00 65.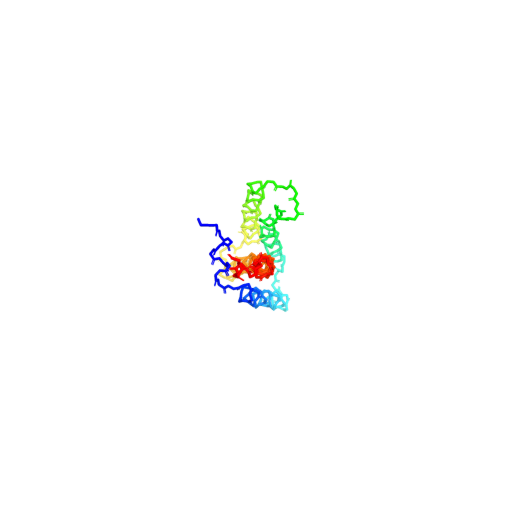56 91 ASN A CA 1
ATOM 694 C C . ASN A 1 91 ? 18.884 3.576 -14.293 1.00 65.56 91 ASN A C 1
ATOM 696 O O . ASN A 1 91 ? 19.688 3.400 -15.206 1.00 65.56 91 ASN A O 1
ATOM 700 N N . ARG A 1 92 ? 17.630 3.992 -14.527 1.00 60.59 92 ARG A N 1
ATOM 701 C CA . ARG A 1 92 ? 17.098 4.186 -15.883 1.00 60.59 92 ARG A CA 1
ATOM 702 C C . ARG A 1 92 ? 16.079 5.334 -16.024 1.00 60.59 92 ARG A C 1
ATOM 704 O O . ARG A 1 92 ? 15.295 5.351 -16.965 1.00 60.59 92 ARG A O 1
ATOM 711 N N . ILE A 1 93 ? 16.107 6.323 -15.122 1.00 58.03 93 ILE A N 1
ATOM 712 C CA . ILE A 1 93 ? 15.162 7.469 -15.084 1.00 58.03 93 ILE A CA 1
ATOM 713 C C . ILE A 1 93 ? 15.104 8.289 -16.391 1.00 58.03 93 ILE A C 1
ATOM 715 O O . ILE A 1 93 ? 14.115 8.973 -16.641 1.00 58.03 93 ILE A O 1
ATOM 719 N N . LEU A 1 94 ? 16.133 8.218 -17.239 1.00 57.81 94 LEU A N 1
ATOM 720 C CA . LEU A 1 94 ? 16.181 8.936 -18.519 1.00 57.81 94 LEU A CA 1
ATOM 721 C C . LEU A 1 94 ? 15.324 8.285 -19.622 1.00 57.81 94 LEU A C 1
ATOM 723 O O . LEU A 1 94 ? 15.090 8.914 -20.653 1.00 57.81 94 LEU A O 1
ATOM 727 N N . GLU A 1 95 ? 14.832 7.061 -19.420 1.00 69.75 95 GLU A N 1
ATOM 728 C CA . GLU A 1 95 ? 13.922 6.405 -20.358 1.00 69.75 95 GLU A CA 1
ATOM 729 C C . GLU A 1 95 ? 12.457 6.754 -20.021 1.00 69.75 95 GLU A C 1
ATOM 731 O O . GLU A 1 95 ? 11.993 6.481 -18.909 1.00 69.75 95 GLU A O 1
ATOM 736 N N . PRO A 1 96 ? 11.676 7.312 -20.966 1.00 71.69 96 PRO A N 1
ATOM 737 C CA . PRO A 1 96 ? 10.308 7.765 -20.698 1.00 71.69 96 PRO A CA 1
ATOM 738 C C . PRO A 1 96 ? 9.367 6.633 -20.258 1.00 71.69 96 PRO A C 1
ATOM 740 O O . PRO A 1 96 ? 8.446 6.869 -19.478 1.00 71.69 96 PRO A O 1
ATOM 743 N N . LEU A 1 97 ? 9.620 5.396 -20.699 1.00 77.56 97 LEU A N 1
ATOM 744 C CA . LEU A 1 97 ? 8.856 4.218 -20.276 1.00 77.56 97 LEU A CA 1
ATOM 745 C C . LEU A 1 97 ? 9.019 3.945 -18.771 1.00 77.56 97 LEU A C 1
ATOM 747 O O . LEU A 1 97 ? 8.064 3.600 -18.083 1.00 77.56 97 LEU A O 1
ATOM 751 N N . ILE A 1 98 ? 10.213 4.183 -18.239 1.00 78.62 98 ILE A N 1
ATOM 752 C CA . ILE A 1 98 ? 10.577 3.855 -16.860 1.00 78.62 98 ILE A CA 1
ATOM 753 C C . ILE A 1 98 ? 10.081 4.927 -15.896 1.00 78.62 98 ILE A C 1
ATOM 755 O O . ILE A 1 98 ? 9.651 4.614 -14.788 1.00 78.62 98 ILE A O 1
ATOM 759 N N . ALA A 1 99 ? 10.036 6.185 -16.338 1.00 79.94 99 ALA A N 1
ATOM 760 C CA . ALA A 1 99 ? 9.337 7.238 -15.607 1.00 79.94 99 ALA A CA 1
ATOM 761 C C . ALA A 1 99 ? 7.837 6.915 -15.435 1.00 79.94 99 ALA A C 1
ATOM 763 O O . ALA A 1 99 ? 7.275 7.142 -14.361 1.00 79.94 99 ALA A O 1
ATOM 764 N N . MET A 1 100 ? 7.201 6.334 -16.460 1.00 84.25 100 MET A N 1
ATOM 765 C CA . MET A 1 100 ? 5.800 5.900 -16.397 1.00 84.25 100 MET A CA 1
ATOM 766 C C . MET A 1 100 ? 5.608 4.693 -15.469 1.00 84.25 100 MET A C 1
ATOM 768 O O . MET A 1 100 ? 4.646 4.666 -14.702 1.00 84.25 100 MET A O 1
ATOM 772 N N . GLU A 1 101 ? 6.528 3.726 -15.477 1.00 87.56 101 GLU A N 1
ATOM 773 C CA . GLU A 1 101 ? 6.512 2.587 -14.547 1.00 87.56 101 GLU A CA 1
ATOM 774 C C . GLU A 1 101 ? 6.712 3.021 -13.088 1.00 87.56 101 GLU A C 1
ATOM 776 O O . GLU A 1 101 ? 5.978 2.576 -12.202 1.00 87.56 101 GLU A O 1
ATOM 781 N N . ALA A 1 102 ? 7.646 3.942 -12.835 1.00 88.62 102 ALA A N 1
ATOM 782 C CA . ALA A 1 102 ? 7.868 4.513 -11.511 1.00 88.62 102 ALA A CA 1
ATOM 783 C C . ALA A 1 102 ? 6.619 5.249 -11.007 1.00 88.62 102 ALA A C 1
ATOM 785 O O . ALA A 1 102 ? 6.191 5.037 -9.871 1.00 88.62 102 ALA A O 1
ATOM 786 N N . LEU A 1 103 ? 5.984 6.059 -11.863 1.00 90.19 103 LEU A N 1
ATOM 787 C CA . LEU A 1 103 ? 4.726 6.731 -11.539 1.00 90.19 103 LEU A CA 1
ATOM 788 C C . LEU A 1 103 ? 3.602 5.725 -11.256 1.00 90.19 103 LEU A C 1
ATOM 790 O O . LEU A 1 103 ? 2.867 5.885 -10.282 1.00 90.19 103 LEU A O 1
ATOM 794 N N . ALA A 1 104 ? 3.490 4.667 -12.061 1.00 91.44 104 ALA A N 1
ATOM 795 C CA . ALA A 1 104 ? 2.520 3.602 -11.835 1.00 91.44 104 ALA A CA 1
ATOM 796 C C . ALA A 1 104 ? 2.762 2.896 -10.491 1.00 91.44 104 ALA A C 1
ATOM 798 O O . ALA A 1 104 ? 1.806 2.643 -9.760 1.00 91.44 104 ALA A O 1
ATOM 799 N N . SER A 1 105 ? 4.022 2.653 -10.117 1.00 93.38 105 SER A N 1
ATOM 800 C CA . SER A 1 105 ? 4.395 2.085 -8.815 1.00 93.38 105 SER A CA 1
ATOM 801 C C . SER A 1 105 ? 4.037 3.015 -7.645 1.00 93.38 105 SER A C 1
ATOM 803 O O . SER A 1 105 ? 3.481 2.558 -6.639 1.00 93.38 105 SER A O 1
ATOM 805 N N . VAL A 1 106 ? 4.241 4.332 -7.790 1.00 94.38 106 VAL A N 1
ATOM 806 C CA . VAL A 1 106 ? 3.787 5.344 -6.814 1.00 94.38 106 VAL A CA 1
ATOM 807 C C . VAL A 1 106 ? 2.269 5.298 -6.650 1.00 94.38 106 VAL A C 1
ATOM 809 O O . VAL A 1 106 ? 1.777 5.204 -5.524 1.00 94.38 106 VAL A O 1
ATOM 812 N N . ILE A 1 107 ? 1.522 5.318 -7.757 1.00 94.38 107 ILE A N 1
ATOM 813 C CA . ILE A 1 107 ? 0.054 5.284 -7.738 1.00 94.38 107 ILE A CA 1
ATOM 814 C C . ILE A 1 107 ? -0.443 3.991 -7.087 1.00 94.38 107 ILE A C 1
ATOM 816 O O . ILE A 1 107 ? -1.278 4.058 -6.186 1.00 94.38 107 ILE A O 1
ATOM 820 N N . LEU A 1 108 ? 0.100 2.829 -7.468 1.00 95.19 108 LEU A N 1
ATOM 821 C CA . LEU A 1 108 ? -0.284 1.543 -6.876 1.00 95.19 108 LEU A CA 1
ATOM 822 C C . LEU A 1 108 ? -0.022 1.506 -5.369 1.00 95.19 108 LEU A C 1
ATOM 824 O O . LEU A 1 108 ? -0.855 1.012 -4.608 1.00 95.19 108 LEU A O 1
ATOM 828 N N . SER A 1 109 ? 1.112 2.052 -4.933 1.00 95.81 109 SER A N 1
ATOM 829 C CA . SER A 1 109 ? 1.476 2.121 -3.518 1.00 95.81 109 SER A CA 1
ATOM 830 C C . SER A 1 109 ? 0.495 3.003 -2.744 1.00 95.81 109 SER A C 1
ATOM 832 O O . SER A 1 109 ? -0.071 2.559 -1.749 1.00 95.81 109 SER A O 1
ATOM 834 N N . ILE A 1 110 ? 0.202 4.209 -3.244 1.00 95.19 110 ILE A N 1
ATOM 835 C CA . ILE A 1 110 ? -0.773 5.130 -2.636 1.00 95.19 110 ILE A CA 1
ATOM 836 C C . ILE A 1 110 ? -2.165 4.490 -2.578 1.00 95.19 110 ILE A C 1
ATOM 838 O O . ILE A 1 110 ? -2.816 4.506 -1.531 1.00 95.19 110 ILE A O 1
ATOM 842 N N . MET A 1 111 ? -2.619 3.891 -3.679 1.00 96.06 111 MET A N 1
ATOM 843 C CA . MET A 1 111 ? -3.909 3.201 -3.731 1.00 96.06 111 MET A CA 1
ATOM 844 C C . MET A 1 111 ? -3.981 2.072 -2.706 1.00 96.06 111 MET A C 1
ATOM 846 O O . MET A 1 111 ? -4.989 1.946 -2.014 1.00 96.06 111 MET A O 1
ATOM 850 N N . THR A 1 112 ? -2.913 1.286 -2.572 1.00 96.12 112 THR A N 1
ATOM 851 C CA . THR A 1 112 ? -2.843 0.186 -1.602 1.00 96.12 112 THR A CA 1
ATOM 852 C C . THR A 1 112 ? -2.833 0.707 -0.167 1.00 96.12 112 THR A C 1
ATOM 854 O O . THR A 1 112 ? -3.550 0.183 0.684 1.00 96.12 112 THR A O 1
ATOM 857 N N . PHE A 1 113 ? -2.089 1.776 0.118 1.00 95.88 113 PHE A N 1
ATOM 858 C CA . PHE A 1 113 ? -2.107 2.414 1.432 1.00 95.88 113 PHE A CA 1
ATOM 859 C C . PHE A 1 113 ? -3.530 2.795 1.845 1.00 95.88 113 PHE A C 1
ATOM 861 O O . PHE A 1 113 ? -4.000 2.414 2.923 1.00 95.88 113 PHE A O 1
ATOM 868 N N . PHE A 1 114 ? -4.231 3.521 0.971 1.00 94.19 114 PHE A N 1
ATOM 869 C CA . PHE A 1 114 ? -5.578 4.004 1.252 1.00 94.19 114 PHE A CA 1
ATOM 870 C C . PHE A 1 114 ? -6.618 2.887 1.243 1.00 94.19 114 PHE A C 1
ATOM 872 O O . PHE A 1 114 ? -7.548 2.935 2.044 1.00 94.19 114 PHE A O 1
ATOM 879 N N . SER A 1 115 ? -6.457 1.855 0.415 1.00 95.06 115 SER A N 1
ATOM 880 C CA . SER A 1 115 ? -7.373 0.715 0.410 1.00 95.06 115 SER A CA 1
ATOM 881 C C . SER A 1 115 ? -7.357 -0.010 1.753 1.00 95.06 115 SER A C 1
ATOM 883 O O . SER A 1 115 ? -8.416 -0.230 2.345 1.00 95.06 115 SER A O 1
ATOM 885 N N . ILE A 1 116 ? -6.168 -0.280 2.293 1.00 94.00 116 ILE A N 1
ATOM 886 C CA . ILE A 1 116 ? -5.996 -0.884 3.615 1.00 94.00 116 ILE A CA 1
ATOM 887 C C . ILE A 1 116 ? -6.458 0.082 4.712 1.00 94.00 116 ILE A C 1
ATOM 889 O O . ILE A 1 116 ? -7.159 -0.324 5.639 1.00 94.00 116 ILE A O 1
ATOM 893 N N . PHE A 1 117 ? -6.171 1.376 4.577 1.00 91.31 117 PHE A N 1
ATOM 894 C CA . PHE A 1 117 ? -6.573 2.379 5.563 1.00 91.31 117 PHE A CA 1
ATOM 895 C C . PHE A 1 117 ? -8.100 2.454 5.686 1.00 91.31 117 PHE A C 1
ATOM 897 O O . PHE A 1 117 ? -8.655 2.391 6.786 1.00 91.31 117 PHE A O 1
ATOM 904 N N . PHE A 1 118 ? -8.800 2.520 4.551 1.00 91.50 118 PHE A N 1
ATOM 905 C CA . PHE A 1 118 ? -10.259 2.537 4.500 1.00 91.50 118 PHE A CA 1
ATOM 906 C C . PHE A 1 118 ? -10.876 1.218 4.960 1.00 91.50 118 PHE A C 1
ATOM 908 O O . PHE A 1 118 ? -11.924 1.250 5.610 1.00 91.50 118 PHE A O 1
ATOM 915 N N . LEU A 1 119 ? -10.219 0.080 4.709 1.00 91.88 119 LEU A N 1
ATOM 916 C CA . LEU A 1 119 ? -10.648 -1.215 5.238 1.00 91.88 119 LEU A CA 1
ATOM 917 C C . LEU A 1 119 ? -10.698 -1.183 6.768 1.00 91.88 119 LEU A C 1
ATOM 919 O O . LEU A 1 119 ? -11.728 -1.483 7.373 1.00 91.88 119 LEU A O 1
ATOM 923 N N . PHE A 1 120 ? -9.604 -0.768 7.405 1.00 88.19 120 PHE A N 1
ATOM 924 C CA . PHE A 1 120 ? -9.522 -0.739 8.864 1.00 88.19 120 PHE A CA 1
ATOM 925 C C . PHE A 1 120 ? -10.393 0.355 9.489 1.00 88.19 120 PHE A C 1
ATOM 927 O O . PHE A 1 120 ? -10.971 0.140 10.560 1.00 88.19 120 PHE A O 1
ATOM 934 N N . LEU A 1 121 ? -10.577 1.495 8.817 1.00 84.50 121 LEU A N 1
ATOM 935 C CA . LEU A 1 121 ? -11.582 2.480 9.224 1.00 84.50 121 LEU A CA 1
ATOM 936 C C . LEU A 1 121 ? -13.005 1.909 9.159 1.00 84.50 121 LEU A C 1
ATOM 938 O O . LEU A 1 121 ? -13.774 2.096 10.104 1.00 84.50 121 LEU A O 1
ATOM 942 N N . SER A 1 122 ? -13.350 1.189 8.088 1.00 84.75 122 SER A N 1
ATOM 943 C CA . SER A 1 122 ? -14.652 0.528 7.923 1.00 84.75 122 SER A CA 1
ATOM 944 C C . SER A 1 122 ? -14.920 -0.480 9.045 1.00 84.75 122 SER A C 1
ATOM 946 O O . SER A 1 122 ? -15.976 -0.438 9.687 1.00 84.75 122 SER A O 1
ATOM 948 N N . LEU A 1 123 ? -13.930 -1.327 9.345 1.00 81.50 123 LEU A N 1
ATOM 949 C CA . LEU A 1 123 ? -13.999 -2.307 10.430 1.00 81.50 123 LEU A CA 1
ATOM 950 C C . LEU A 1 123 ? -14.143 -1.625 11.799 1.00 81.50 123 LEU A C 1
ATOM 952 O O . LEU A 1 123 ? -14.973 -2.030 12.613 1.00 81.50 123 LEU A O 1
ATOM 956 N N . GLY A 1 124 ? -13.394 -0.545 12.036 1.00 69.69 124 GLY A N 1
ATOM 957 C CA . GLY A 1 124 ? -13.483 0.242 13.266 1.00 69.69 124 GLY A CA 1
ATOM 958 C C . GLY A 1 124 ? -14.822 0.969 13.442 1.00 69.69 124 GLY A C 1
ATOM 959 O O . GLY A 1 124 ? -15.329 1.041 14.559 1.00 69.69 124 GLY A O 1
ATOM 960 N N . SER A 1 125 ? -15.423 1.468 12.358 1.00 56.94 125 SER A N 1
ATOM 961 C CA . SER A 1 125 ? -16.733 2.141 12.371 1.00 56.94 125 SER A CA 1
ATOM 962 C C . SER A 1 125 ? -17.881 1.189 12.731 1.00 56.94 125 SER A C 1
ATOM 964 O O . SER A 1 125 ? -18.827 1.601 13.405 1.00 56.94 125 SER A O 1
ATOM 966 N N . ARG A 1 126 ? -17.799 -0.095 12.348 1.00 55.25 126 ARG A N 1
ATOM 967 C CA . ARG A 1 126 ? -18.792 -1.107 12.758 1.00 55.25 126 ARG A CA 1
ATOM 968 C C . ARG A 1 126 ? -18.790 -1.367 14.263 1.00 55.25 126 ARG A C 1
ATOM 970 O O . ARG A 1 126 ? -19.863 -1.584 14.816 1.00 55.25 126 ARG A O 1
ATOM 977 N N . SER A 1 127 ? -17.624 -1.316 14.909 1.00 51.28 127 SER A N 1
ATOM 978 C CA . SER A 1 127 ? -17.509 -1.502 16.362 1.00 51.28 127 SER A CA 1
ATOM 979 C C . SER A 1 127 ? -18.262 -0.403 17.125 1.00 51.28 127 SER A C 1
ATOM 981 O O . SER A 1 127 ? -19.116 -0.706 17.949 1.00 51.28 127 SER A O 1
ATOM 983 N N . VAL A 1 128 ? -18.070 0.867 16.745 1.00 48.41 128 VAL A N 1
ATOM 984 C CA . VAL A 1 128 ? -18.741 2.020 17.382 1.00 48.41 128 VAL A CA 1
ATOM 985 C C . VAL A 1 128 ? -20.265 1.989 17.187 1.00 48.41 128 VAL A C 1
ATOM 987 O O . VAL A 1 128 ? -21.011 2.189 18.140 1.00 48.41 128 VAL A O 1
ATOM 990 N N . ASN A 1 129 ? -20.740 1.651 15.982 1.00 45.59 129 ASN A N 1
ATOM 991 C CA . ASN A 1 129 ? -22.177 1.561 15.687 1.00 45.59 129 ASN A CA 1
ATOM 992 C C . ASN A 1 129 ? -22.893 0.418 16.434 1.00 45.59 129 ASN A C 1
ATOM 994 O O . ASN A 1 129 ? -24.107 0.489 16.642 1.00 45.59 129 ASN A O 1
ATOM 998 N N . HIS A 1 130 ? -22.179 -0.649 16.807 1.00 43.62 130 HIS A N 1
ATOM 999 C CA . HIS A 1 130 ? -22.735 -1.712 17.648 1.00 43.62 130 HIS A CA 1
ATOM 1000 C C . HIS A 1 130 ? -22.817 -1.287 19.117 1.00 43.62 130 HIS A C 1
ATOM 1002 O O . HIS A 1 130 ? -23.849 -1.537 19.743 1.00 43.62 130 HIS A O 1
ATOM 1008 N N . THR A 1 131 ? -21.800 -0.586 19.627 1.00 44.41 131 THR A N 1
ATOM 1009 C CA . THR A 1 131 ? -21.779 -0.064 21.001 1.00 44.41 131 THR A CA 1
ATOM 1010 C C . THR A 1 131 ? -22.864 0.996 21.228 1.00 44.41 131 THR A C 1
ATOM 1012 O O . THR A 1 131 ? -23.648 0.867 22.164 1.00 44.41 131 THR A O 1
ATOM 1015 N N . GLU A 1 132 ? -23.028 1.971 20.322 1.00 41.69 132 GLU A N 1
ATOM 1016 C CA . GLU A 1 132 ? -24.092 2.991 20.437 1.00 41.69 132 GLU A CA 1
ATOM 1017 C C . GLU A 1 132 ? -25.507 2.389 20.356 1.00 41.69 132 GLU A C 1
ATOM 1019 O O . GLU A 1 132 ? -26.429 2.815 21.061 1.00 41.69 132 GLU A O 1
ATOM 1024 N N . LYS A 1 133 ? -25.707 1.361 19.516 1.00 46.44 133 LYS A N 1
ATOM 1025 C CA . LYS A 1 133 ? -26.999 0.660 19.434 1.00 46.44 133 LYS A CA 1
ATOM 1026 C C . LYS A 1 133 ? -27.311 -0.156 20.686 1.00 46.44 133 LYS A C 1
ATOM 1028 O O . LYS A 1 133 ? -28.493 -0.299 20.997 1.00 46.44 133 LYS A O 1
ATOM 1033 N N . GLN A 1 134 ? -26.306 -0.686 21.384 1.00 43.16 134 GLN A N 1
ATOM 1034 C CA . GLN A 1 134 ? -26.501 -1.376 22.662 1.00 43.16 134 GLN A CA 1
ATOM 1035 C C . GLN A 1 134 ? -26.826 -0.388 23.789 1.00 43.16 134 GLN A C 1
ATOM 1037 O O . GLN A 1 134 ? -27.858 -0.564 24.436 1.00 43.16 134 GLN A O 1
ATOM 1042 N N . GLU A 1 135 ? -26.077 0.710 23.927 1.00 46.56 135 GLU A N 1
ATOM 1043 C CA . GLU A 1 135 ? -26.352 1.744 24.943 1.00 46.56 135 GLU A CA 1
ATOM 1044 C C . GLU A 1 135 ? -27.740 2.390 24.772 1.00 46.56 135 GLU A C 1
ATOM 1046 O O . GLU A 1 135 ? -28.456 2.649 25.744 1.00 46.56 135 GLU A O 1
ATOM 1051 N N . THR A 1 136 ? -28.186 2.606 23.529 1.00 49.78 136 THR A N 1
ATOM 1052 C CA . THR A 1 136 ? -29.530 3.154 23.259 1.00 49.78 136 THR A CA 1
ATOM 1053 C C . THR A 1 136 ? -30.644 2.157 23.610 1.00 49.78 136 THR A C 1
ATOM 1055 O O . THR A 1 136 ? -31.759 2.562 23.956 1.00 49.78 136 THR A O 1
ATOM 1058 N N . ARG A 1 137 ? -30.371 0.848 23.522 1.00 50.41 137 ARG A N 1
ATOM 1059 C CA . ARG A 1 137 ? -31.324 -0.204 23.902 1.00 50.41 137 ARG A CA 1
ATOM 1060 C C . ARG A 1 137 ? -31.428 -0.325 25.420 1.00 50.41 137 ARG A C 1
ATOM 1062 O O . ARG A 1 137 ? -32.544 -0.414 25.917 1.00 50.41 137 ARG A O 1
ATOM 1069 N N . GLU A 1 138 ? -30.312 -0.240 26.138 1.00 46.56 138 GLU A N 1
ATOM 1070 C CA . GLU A 1 138 ? -30.290 -0.255 27.607 1.00 46.56 138 GLU A CA 1
ATOM 1071 C C . GLU A 1 138 ? -30.999 0.973 28.200 1.00 46.56 138 GLU A C 1
ATOM 1073 O O . GLU A 1 138 ? -31.911 0.813 29.011 1.00 46.56 138 GLU A O 1
ATOM 1078 N N . ARG A 1 139 ? -30.751 2.188 27.681 1.00 46.69 139 ARG A N 1
ATOM 1079 C CA . ARG A 1 139 ? -31.474 3.402 28.129 1.00 46.69 139 ARG A CA 1
ATOM 1080 C C . ARG A 1 139 ? -32.989 3.372 27.896 1.00 46.69 139 ARG A C 1
ATOM 1082 O O . ARG A 1 139 ? -33.719 4.102 28.565 1.00 46.69 139 ARG A O 1
ATOM 1089 N N . LYS A 1 140 ? -33.482 2.585 26.932 1.00 50.69 140 LYS A N 1
ATOM 1090 C CA . LYS A 1 140 ? -34.929 2.404 26.709 1.00 50.69 140 LYS A CA 1
ATOM 1091 C C . LYS A 1 140 ? -35.560 1.391 27.664 1.00 50.69 140 LYS A C 1
ATOM 1093 O O . LYS A 1 140 ? -36.766 1.462 27.868 1.00 50.69 140 LYS A O 1
ATOM 1098 N N . ILE A 1 141 ? -34.775 0.470 28.218 1.00 54.97 141 ILE A N 1
ATOM 1099 C CA . ILE A 1 141 ? -35.246 -0.559 29.156 1.00 54.97 141 ILE A CA 1
ATOM 1100 C C . ILE A 1 141 ? -35.223 -0.023 30.598 1.00 54.97 141 ILE A C 1
ATOM 1102 O O . ILE A 1 141 ? -36.043 -0.426 31.415 1.00 54.97 141 ILE A O 1
ATOM 1106 N N . GLU A 1 142 ? -34.347 0.938 30.897 1.00 51.47 142 GLU A N 1
ATOM 1107 C CA . GLU A 1 142 ? -34.104 1.433 32.260 1.00 51.47 142 GLU A CA 1
ATOM 1108 C C . GLU A 1 142 ? -34.994 2.609 32.707 1.00 51.47 142 GLU A C 1
ATOM 1110 O O . GLU A 1 142 ? -34.827 3.125 33.808 1.00 51.47 142 GLU A O 1
ATOM 1115 N N . LYS A 1 143 ? -35.965 3.053 31.896 1.00 52.94 143 LYS A N 1
ATOM 1116 C CA . LYS A 1 143 ? -37.003 3.976 32.386 1.00 52.94 143 LYS A CA 1
ATOM 1117 C C . LYS A 1 143 ? -38.184 3.171 32.939 1.00 52.94 143 LYS A C 1
ATOM 1119 O O . LYS A 1 143 ? -39.028 2.760 32.140 1.00 52.94 143 LYS A O 1
ATOM 1124 N N . PRO A 1 144 ? -38.303 2.959 34.266 1.00 59.28 144 PRO A N 1
ATOM 1125 C CA . PRO A 1 144 ? -39.578 2.545 34.829 1.00 59.28 144 PRO A CA 1
ATOM 1126 C C . PRO A 1 144 ? -40.606 3.661 34.573 1.00 59.28 144 PRO A C 1
ATOM 1128 O O . PRO A 1 144 ? -40.234 4.842 34.561 1.00 59.28 144 PRO A O 1
ATOM 1131 N N . PRO A 1 145 ? -41.888 3.326 34.353 1.00 58.25 145 PRO A N 1
ATOM 1132 C CA . PRO A 1 145 ? -42.941 4.325 34.301 1.00 58.25 145 PRO A CA 1
ATOM 1133 C C . PRO A 1 145 ? -43.074 4.926 35.703 1.00 58.25 145 PRO A C 1
ATOM 1135 O O . PRO A 1 145 ? -43.774 4.388 36.555 1.00 58.25 145 PRO A O 1
ATOM 1138 N N . MET A 1 146 ? -42.368 6.024 35.972 1.00 61.03 146 MET A N 1
ATOM 1139 C CA . MET A 1 146 ? -42.750 6.911 37.063 1.00 61.03 146 MET A CA 1
ATOM 1140 C C . MET A 1 146 ? -43.960 7.695 36.588 1.00 61.03 146 MET A C 1
ATOM 1142 O O . MET A 1 146 ? -43.824 8.790 36.063 1.00 61.03 146 MET A O 1
ATOM 1146 N N . ASP A 1 147 ? -45.123 7.078 36.743 1.00 57.59 147 ASP A N 1
ATOM 1147 C CA . ASP A 1 147 ? -46.380 7.784 36.903 1.00 57.59 147 ASP A CA 1
ATOM 1148 C C . ASP A 1 147 ? -47.302 6.931 37.770 1.00 57.59 147 ASP A C 1
ATOM 1150 O O . ASP A 1 147 ? -47.556 5.763 37.464 1.00 57.59 147 ASP A O 1
ATOM 1154 N N . ARG A 1 148 ? -47.849 7.594 38.795 1.00 55.69 148 ARG A N 1
ATOM 1155 C CA . ARG A 1 148 ? -48.799 7.146 39.828 1.00 55.69 148 ARG A CA 1
ATOM 1156 C C . ARG A 1 148 ? -48.152 6.718 41.142 1.00 55.69 148 ARG A C 1
ATOM 1158 O O . ARG A 1 148 ? -48.017 5.529 41.408 1.00 55.69 148 ARG A O 1
ATOM 1165 N N . LEU A 1 149 ? -47.870 7.718 41.976 1.00 45.25 149 LEU A N 1
ATOM 1166 C CA . LEU A 1 149 ? -48.391 7.820 43.345 1.00 45.25 149 LEU A CA 1
ATOM 1167 C C . LEU A 1 149 ? -48.566 9.300 43.698 1.00 45.25 149 LEU A C 1
ATOM 1169 O O . LEU A 1 149 ? -47.601 10.062 43.476 1.00 45.25 149 LEU A O 1
#

Secondary structure (DSSP, 8-state):
--HHHHHHHH-HHHHHHHHHHHHHHHHHHHHHHHHTT--THHHHHHHHHHHHHHHHHHHHHHSS--HHHHHHHHHHHHHHHHHHHHHHHGGGTTSHHHHHHHHHHHHHHHHHHHHHHHHHHHHHHHHHHHHHHHHHHHHHHS-------

Foldseek 3Di:
DDPLVVVLVVALVVLLVLLVVLVVVLVVVLVVCVVVVHPSQLQVVLLVLLLVLLVLCCCVVVDVDDNVVSPVVSVVSNVVSLVSLCVVLVVPCVDPVSVVVSVVSVVSSVSSNSSSNSNVSSVVSVVVVVVVVVVVVVVVVPDDPPDDD